Protein AF-A0A6A4DNS2-F1 (afdb_monomer_lite)

Radius of gyration: 25.44 Å; chains: 1; bounding box: 48×31×64 Å

pLDDT: mean 73.81, std 15.76, range [34.88, 92.38]

InterPro domains:
  IPR049218 DUF5575, C-terminal domain [PF20784] (13-78)
  IPR052579 Zinc finger SWIM domain-containing protein [PTHR31569] (9-88)

Foldseek 3Di:
DDLVVVCVVCVVVVVNVVNVVCVVCVVVCVVVVVCVVCVPPPPPPPPPVVVVVVVVVVLPVQDDPPDDPVSSVVSVVVVVVVVVVVVVVVCVVVPDPPPPVCPPVVVPDDDDD

Structure (mmCIF, N/CA/C/O backbone):
data_AF-A0A6A4DNS2-F1
#
_entry.id   AF-A0A6A4DNS2-F1
#
loop_
_atom_site.group_PDB
_atom_site.id
_atom_site.type_symbol
_atom_site.label_atom_id
_atom_site.label_alt_id
_atom_site.label_comp_id
_atom_site.label_asym_id
_atom_site.label_entity_id
_atom_site.label_seq_id
_atom_site.pdbx_PDB_ins_code
_atom_site.Cartn_x
_atom_site.Cartn_y
_atom_site.Cartn_z
_atom_site.occupancy
_atom_site.B_iso_or_equiv
_atom_site.auth_seq_id
_atom_site.auth_comp_id
_atom_site.auth_asym_id
_atom_site.auth_atom_id
_atom_site.pdbx_PDB_model_num
ATOM 1 N N . MET A 1 1 ? -15.813 15.323 17.873 1.00 59.31 1 MET A N 1
ATOM 2 C CA . MET A 1 1 ? -16.278 15.557 19.262 1.00 59.31 1 MET A CA 1
ATOM 3 C C . MET A 1 1 ? -15.097 16.059 20.092 1.00 59.31 1 MET A C 1
ATOM 5 O O . MET A 1 1 ? -14.045 15.446 20.002 1.00 59.31 1 MET A O 1
ATOM 9 N N . ASN A 1 2 ? -15.204 17.176 20.826 1.00 78.50 2 ASN A N 1
ATOM 10 C CA . ASN A 1 2 ? -14.086 17.723 21.623 1.00 78.50 2 ASN A CA 1
ATOM 11 C C . ASN A 1 2 ? -14.170 17.298 23.110 1.00 78.50 2 ASN A C 1
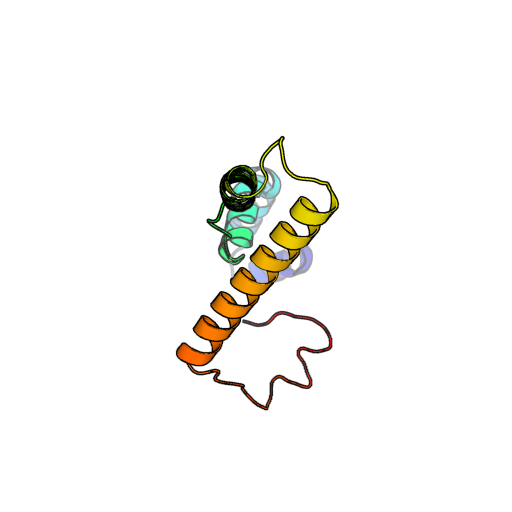ATOM 13 O O . ASN A 1 2 ? -15.229 16.857 23.564 1.00 78.50 2 ASN A O 1
ATOM 17 N N . ARG A 1 3 ? -13.064 17.419 23.869 1.00 81.69 3 ARG A N 1
ATOM 18 C CA . ARG A 1 3 ? -12.960 16.976 25.281 1.00 81.69 3 ARG A CA 1
ATOM 19 C C . ARG A 1 3 ? -14.087 17.523 26.162 1.00 81.69 3 ARG A C 1
ATOM 21 O O . ARG A 1 3 ? -14.683 16.766 26.922 1.00 81.69 3 ARG A O 1
ATOM 28 N N . SER A 1 4 ? -14.407 18.809 26.031 1.00 85.44 4 SER A N 1
ATOM 29 C CA . SER A 1 4 ? -15.448 19.475 26.824 1.00 85.44 4 SER A CA 1
ATOM 30 C C . SER A 1 4 ? -16.847 18.939 26.504 1.00 85.44 4 SER A C 1
ATOM 32 O O . SER A 1 4 ? -17.647 18.707 27.410 1.00 85.44 4 SER A O 1
ATOM 34 N N . SER A 1 5 ? -17.134 18.668 25.227 1.00 86.00 5 SER A N 1
ATOM 35 C CA . SER A 1 5 ? -18.384 18.026 24.806 1.00 86.00 5 SER A CA 1
ATOM 36 C C . SER A 1 5 ? -18.501 16.589 25.324 1.00 86.00 5 SER A C 1
ATOM 38 O O . SER A 1 5 ? -19.583 16.185 25.747 1.00 86.00 5 SER A O 1
ATOM 40 N N . LEU A 1 6 ? -17.401 15.826 25.342 1.00 82.69 6 LEU A N 1
ATOM 41 C CA . LEU A 1 6 ? -17.372 14.465 25.891 1.00 82.69 6 LEU A CA 1
ATOM 42 C C . LEU A 1 6 ? -17.594 14.457 27.406 1.00 82.69 6 LEU A C 1
ATOM 44 O O . LEU A 1 6 ? -18.413 13.687 27.899 1.00 82.69 6 LEU A O 1
ATOM 48 N N . GLN A 1 7 ? -16.953 15.371 28.133 1.00 88.19 7 GLN A N 1
ATOM 49 C CA . GLN A 1 7 ? -17.152 15.522 29.573 1.00 88.19 7 GLN A CA 1
ATOM 50 C C . GLN A 1 7 ? -18.610 15.854 29.912 1.00 88.19 7 GLN A C 1
ATOM 52 O O . GLN A 1 7 ? -19.202 15.249 30.807 1.00 88.19 7 GLN A O 1
ATOM 57 N N . ALA A 1 8 ? -19.211 16.794 29.178 1.00 90.44 8 ALA A N 1
ATOM 58 C CA . ALA A 1 8 ? -20.611 17.160 29.355 1.00 90.44 8 ALA A CA 1
ATOM 59 C C . ALA A 1 8 ? -21.554 15.980 29.069 1.00 90.44 8 ALA A C 1
ATOM 61 O O . ALA A 1 8 ? -22.501 15.762 29.826 1.00 90.44 8 ALA A O 1
ATOM 62 N N . LEU A 1 9 ? -21.280 15.188 28.027 1.00 90.19 9 LEU A N 1
ATOM 63 C CA . LEU A 1 9 ? -22.059 13.993 27.709 1.00 90.19 9 LEU A CA 1
ATOM 64 C C . LEU A 1 9 ? -21.953 12.940 28.817 1.00 90.19 9 LEU A C 1
ATOM 66 O O . LEU A 1 9 ? -22.980 12.472 29.305 1.00 90.19 9 LEU A O 1
ATOM 70 N N . CYS A 1 10 ? -20.739 12.602 29.253 1.00 90.25 10 CYS A N 1
ATOM 71 C CA . CYS A 1 10 ? -20.507 11.620 30.315 1.00 90.25 10 CYS A CA 1
ATOM 72 C C . CYS A 1 10 ? -21.130 12.053 31.650 1.00 90.25 10 CYS A C 1
ATOM 74 O O . CYS A 1 10 ? -21.639 11.218 32.393 1.00 90.25 10 CYS A O 1
ATOM 76 N N . ASN A 1 11 ? -21.157 13.358 31.936 1.00 90.19 11 ASN A N 1
ATOM 77 C CA . ASN A 1 11 ? -21.868 13.902 33.092 1.00 90.19 11 ASN A CA 1
ATOM 78 C C . ASN A 1 11 ? -23.387 13.701 32.991 1.00 90.19 11 ASN A C 1
ATOM 80 O O . ASN A 1 11 ? -24.013 13.350 33.986 1.00 90.19 11 ASN A O 1
ATOM 84 N N . ARG A 1 12 ? -23.978 13.902 31.806 1.00 92.31 12 ARG A N 1
ATOM 85 C CA . ARG A 1 12 ? -25.429 13.752 31.578 1.00 92.31 12 ARG A CA 1
ATOM 86 C C . ARG A 1 12 ? -25.894 12.297 31.543 1.00 92.31 12 ARG A C 1
ATOM 88 O O . ARG A 1 12 ? -27.028 12.015 31.898 1.00 92.31 12 ARG A O 1
ATOM 95 N N . THR A 1 13 ? -25.030 11.389 31.107 1.00 92.38 13 THR A N 1
ATOM 96 C CA . THR A 1 13 ? -25.351 9.968 30.881 1.00 92.38 13 THR A CA 1
ATOM 97 C C . THR A 1 13 ? -24.922 9.056 32.036 1.00 92.38 13 THR A C 1
ATOM 99 O O . THR A 1 13 ? -25.110 7.849 31.963 1.00 92.38 13 THR A O 1
ATOM 102 N N . GLY A 1 14 ? -24.346 9.615 33.109 1.00 89.75 14 GLY A N 1
ATOM 103 C CA . GLY A 1 14 ? -23.906 8.859 34.289 1.00 89.75 14 GLY A CA 1
ATOM 104 C C . GLY A 1 14 ? -22.524 8.201 34.159 1.00 89.75 14 GLY A C 1
ATOM 105 O O . GLY A 1 14 ? -22.024 7.623 35.119 1.00 89.75 14 GLY A O 1
ATOM 106 N N . PHE A 1 15 ? -21.838 8.351 33.024 1.00 90.75 15 PHE A N 1
ATOM 107 C CA . PHE A 1 15 ? -20.519 7.764 32.748 1.00 90.75 15 PHE A CA 1
ATOM 108 C C . PHE A 1 15 ? -19.338 8.602 33.277 1.00 90.75 15 PHE A C 1
ATOM 110 O O . PHE A 1 15 ? -18.283 8.700 32.649 1.00 90.75 15 PHE A O 1
ATOM 117 N N . ARG A 1 16 ? -19.477 9.214 34.458 1.00 90.25 16 ARG A N 1
ATOM 118 C CA . ARG A 1 16 ? -18.423 10.060 35.056 1.00 90.25 16 ARG A CA 1
ATOM 119 C C . ARG A 1 16 ? -17.141 9.285 35.364 1.00 90.25 16 ARG A C 1
ATOM 121 O O . ARG A 1 16 ? -16.052 9.765 35.065 1.00 90.25 16 ARG A O 1
ATOM 128 N N . ALA A 1 17 ? -17.274 8.076 35.909 1.00 89.00 17 ALA A N 1
ATOM 129 C CA . ALA A 1 17 ? -16.135 7.212 36.224 1.00 89.00 17 ALA A CA 1
ATOM 130 C C . ALA A 1 17 ? -15.352 6.810 34.964 1.00 89.00 17 ALA A C 1
ATOM 132 O O . ALA A 1 17 ? -14.122 6.803 34.976 1.00 89.00 17 ALA A O 1
ATOM 133 N N . PHE A 1 18 ? -16.065 6.557 33.860 1.00 86.19 18 PHE A N 1
ATOM 134 C CA . PHE A 1 18 ? -15.454 6.322 32.554 1.00 86.19 18 PHE A CA 1
ATOM 135 C C . PHE A 1 18 ? -14.655 7.543 32.095 1.00 86.19 18 PHE A C 1
ATOM 137 O O . PHE A 1 18 ? -13.496 7.385 31.728 1.00 86.19 18 PHE A O 1
ATOM 144 N N . PHE A 1 19 ? -15.216 8.754 32.185 1.00 87.94 19 PHE A N 1
ATOM 145 C CA . PHE A 1 19 ? -14.495 9.967 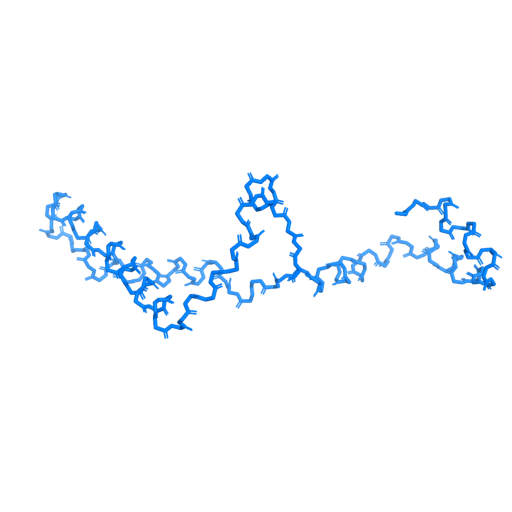31.792 1.00 87.94 19 PHE A CA 1
ATOM 146 C C . PHE A 1 19 ? -13.233 10.198 32.638 1.00 87.94 19 PHE A C 1
ATOM 148 O O . PHE A 1 19 ? -12.177 10.484 32.082 1.00 87.94 19 PHE A O 1
ATOM 155 N N . SER A 1 20 ? -13.295 10.012 33.962 1.00 89.44 20 SER A N 1
ATOM 156 C CA . SER A 1 20 ? -12.110 10.128 34.829 1.00 89.44 20 SER A CA 1
ATOM 157 C C . SER A 1 20 ? -11.040 9.081 34.515 1.00 89.44 20 SER A C 1
ATOM 159 O O . SER A 1 20 ? -9.851 9.401 34.494 1.00 89.44 20 SER A O 1
ATOM 161 N N . TYR A 1 21 ? -11.436 7.833 34.249 1.00 87.06 21 TYR A N 1
ATOM 162 C CA . TYR A 1 21 ? -10.501 6.795 33.816 1.00 87.06 21 TYR A CA 1
ATOM 163 C C . TYR A 1 21 ? -9.877 7.137 32.458 1.00 87.06 21 TYR A C 1
ATOM 165 O O . TYR A 1 21 ? -8.661 7.049 32.292 1.00 87.06 21 TYR A O 1
ATOM 173 N N . PHE A 1 22 ? -10.705 7.551 31.506 1.00 83.69 22 PHE A N 1
ATOM 174 C CA . PHE A 1 22 ? -10.309 7.939 30.160 1.00 83.69 22 PHE A CA 1
ATOM 175 C C . PHE A 1 22 ? -9.326 9.112 30.172 1.00 83.69 22 PHE A C 1
ATOM 177 O O . PHE A 1 22 ? -8.307 9.059 29.495 1.00 83.69 22 PHE A O 1
ATOM 184 N N . GLU A 1 23 ? -9.578 10.135 30.988 1.00 86.75 23 GLU A N 1
ATOM 185 C CA . GLU A 1 23 ? -8.706 11.300 31.123 1.00 86.75 23 GLU A CA 1
ATOM 186 C C . GLU A 1 23 ? -7.355 10.935 31.745 1.00 86.75 23 GLU A C 1
ATOM 188 O O . GLU A 1 23 ? -6.306 11.313 31.222 1.00 86.75 23 GLU A O 1
ATOM 193 N N . ARG A 1 24 ? -7.367 10.134 32.817 1.00 89.50 24 ARG A N 1
ATOM 194 C CA . ARG A 1 24 ? -6.142 9.694 33.496 1.00 89.50 24 ARG A CA 1
ATOM 195 C C . ARG A 1 24 ? -5.254 8.830 32.603 1.00 89.50 24 ARG A C 1
ATOM 197 O O . ARG A 1 24 ? -4.034 8.890 32.714 1.00 89.50 24 ARG A O 1
ATOM 204 N N . ASN A 1 25 ? -5.858 8.029 31.728 1.00 86.69 25 ASN A N 1
ATOM 205 C CA . ASN A 1 25 ? -5.145 7.085 30.870 1.00 86.69 25 ASN A CA 1
ATOM 206 C C . ASN A 1 25 ? -5.078 7.533 29.406 1.00 86.69 25 ASN A C 1
ATOM 208 O O . ASN A 1 25 ? -4.654 6.755 28.558 1.00 86.69 25 ASN A O 1
ATOM 212 N N . TRP A 1 26 ? -5.455 8.777 29.096 1.00 82.25 26 TRP A N 1
ATOM 213 C CA . TRP A 1 26 ? -5.565 9.275 27.723 1.00 82.25 26 TRP A CA 1
ATOM 214 C C . TRP A 1 26 ? -4.295 9.016 26.906 1.00 82.25 26 TRP A C 1
ATOM 216 O O . TRP A 1 26 ? -4.340 8.423 25.829 1.00 82.25 26 TRP A O 1
ATOM 226 N N . ASN A 1 27 ? -3.145 9.391 27.473 1.00 82.19 27 ASN A N 1
ATOM 227 C CA . ASN A 1 27 ? -1.845 9.219 26.831 1.00 82.19 27 ASN A CA 1
ATOM 228 C C . ASN A 1 27 ? -1.418 7.749 26.737 1.00 82.19 27 ASN A C 1
ATOM 230 O O . ASN A 1 27 ? -0.833 7.353 25.732 1.00 82.19 27 ASN A O 1
ATOM 234 N N . THR A 1 28 ? -1.723 6.946 27.753 1.00 83.19 28 THR A N 1
ATOM 235 C CA . THR A 1 28 ? -1.352 5.526 27.823 1.00 83.19 28 THR A CA 1
ATOM 236 C C . THR A 1 28 ? -2.203 4.669 26.883 1.00 83.19 28 THR A C 1
ATOM 238 O O . THR A 1 28 ? -1.724 3.686 26.334 1.00 83.19 28 THR A O 1
ATOM 241 N N . CYS A 1 29 ? -3.450 5.066 26.630 1.00 73.06 29 CYS A N 1
ATOM 242 C CA . CYS A 1 29 ? -4.372 4.365 25.739 1.00 73.06 29 CYS A CA 1
ATOM 243 C C . CYS A 1 29 ? -4.285 4.827 24.275 1.00 73.06 29 CYS A C 1
ATOM 245 O O . CYS A 1 29 ? -5.049 4.325 23.452 1.00 73.06 29 CYS A O 1
ATOM 247 N N . LYS A 1 30 ? -3.367 5.745 23.922 1.00 75.31 30 LYS A N 1
ATOM 248 C CA . LYS A 1 30 ? -3.185 6.239 22.541 1.00 75.31 30 LYS A CA 1
ATOM 249 C C . LYS A 1 30 ? -3.096 5.114 21.515 1.00 75.31 30 LYS A C 1
ATOM 251 O O . LYS A 1 30 ? -3.704 5.226 20.460 1.00 75.31 30 LYS A O 1
ATOM 256 N N . GLU A 1 31 ? -2.387 4.034 21.825 1.00 71.81 31 GLU A N 1
ATOM 257 C CA . GLU A 1 31 ? -2.247 2.892 20.916 1.00 71.81 31 GLU A CA 1
ATOM 258 C C . GLU A 1 31 ? -3.573 2.161 20.678 1.00 71.81 31 GLU A C 1
ATOM 260 O O . GLU A 1 31 ? -3.888 1.846 19.534 1.00 71.81 31 GLU A O 1
ATOM 265 N N . MET A 1 32 ? -4.401 1.969 21.713 1.00 75.25 32 MET A N 1
ATOM 266 C CA . MET A 1 32 ? -5.749 1.408 21.545 1.00 75.25 32 MET A CA 1
ATOM 267 C C . MET A 1 32 ? -6.635 2.299 20.676 1.00 75.25 32 MET A C 1
ATOM 269 O O . MET A 1 32 ? -7.359 1.785 19.830 1.00 75.25 32 MET A O 1
ATOM 273 N N . TRP A 1 33 ? -6.568 3.622 20.851 1.00 71.00 33 TRP A N 1
ATOM 274 C CA . TRP A 1 33 ? -7.334 4.562 20.028 1.00 71.00 33 TRP A CA 1
ATOM 275 C C . TRP A 1 33 ? -6.859 4.557 18.579 1.00 71.00 33 TRP A C 1
ATOM 277 O O . TRP A 1 33 ? -7.675 4.509 17.669 1.00 71.00 33 TRP A O 1
ATOM 287 N N . VAL A 1 34 ? -5.544 4.530 18.357 1.00 69.62 34 VAL A N 1
ATOM 288 C CA . VAL A 1 34 ? -4.957 4.406 17.019 1.00 69.62 34 VAL A CA 1
ATOM 289 C C . VAL A 1 34 ? -5.387 3.100 16.358 1.00 69.62 34 VAL A C 1
ATOM 291 O O . VAL A 1 34 ? -5.734 3.112 15.183 1.00 69.62 34 VAL A O 1
ATOM 294 N N . LEU A 1 35 ? -5.402 1.983 17.086 1.00 68.81 35 LEU A N 1
ATOM 295 C CA . LEU A 1 35 ? -5.882 0.701 16.565 1.00 68.81 35 LEU A CA 1
ATOM 296 C C . LEU A 1 35 ? -7.387 0.721 16.279 1.00 68.81 35 LEU A C 1
ATOM 298 O O . LEU A 1 35 ? -7.810 0.204 15.251 1.00 68.81 35 LEU A O 1
ATOM 302 N N . PHE A 1 36 ? -8.185 1.342 17.148 1.00 69.62 36 PHE A N 1
ATOM 303 C CA . PHE A 1 36 ? -9.625 1.504 16.955 1.00 69.62 36 PHE A CA 1
ATOM 304 C C . PHE A 1 36 ? -9.945 2.352 15.715 1.00 69.62 36 PHE A C 1
ATOM 306 O O . PHE A 1 36 ? -10.727 1.924 14.872 1.00 69.62 36 PHE A O 1
ATOM 313 N N . GLU A 1 37 ? -9.283 3.498 15.553 1.00 66.38 37 GLU A N 1
ATOM 314 C CA . GLU A 1 37 ? -9.411 4.365 14.373 1.00 66.38 37 GLU A CA 1
ATOM 315 C C . GLU A 1 37 ? -8.915 3.660 13.099 1.00 66.38 37 GLU A C 1
ATOM 317 O O . GLU A 1 37 ? -9.540 3.736 12.043 1.00 66.38 37 GLU A O 1
ATOM 322 N N . ARG A 1 38 ? -7.817 2.898 13.192 1.00 67.00 38 ARG A N 1
ATOM 323 C CA . ARG A 1 38 ? -7.265 2.143 12.056 1.00 67.00 38 ARG A CA 1
ATOM 324 C C . ARG A 1 38 ? -8.079 0.914 11.676 1.00 67.00 38 ARG A C 1
ATOM 326 O O . ARG A 1 38 ? -7.956 0.472 10.543 1.00 67.00 38 ARG A O 1
ATOM 333 N N . LYS A 1 39 ? -8.919 0.381 12.567 1.00 64.19 39 LYS A N 1
ATOM 334 C CA . LYS A 1 39 ? -9.762 -0.796 12.299 1.00 64.19 39 LYS A CA 1
ATOM 335 C C . LYS A 1 39 ? -10.760 -0.564 11.158 1.00 64.19 39 LYS A C 1
ATOM 337 O O . LYS A 1 39 ? -11.178 -1.521 10.515 1.00 64.19 39 LYS A O 1
ATOM 342 N N . HIS A 1 40 ? -11.151 0.689 10.930 1.00 60.31 40 HIS A N 1
ATOM 343 C CA . HIS A 1 40 ? -12.079 1.082 9.866 1.00 60.31 40 HIS A CA 1
ATOM 344 C C . HIS A 1 40 ? -11.381 1.551 8.590 1.00 60.31 40 HIS A C 1
ATOM 346 O O . HIS A 1 40 ? -12.029 1.698 7.556 1.00 60.31 40 HIS A O 1
ATOM 352 N N . L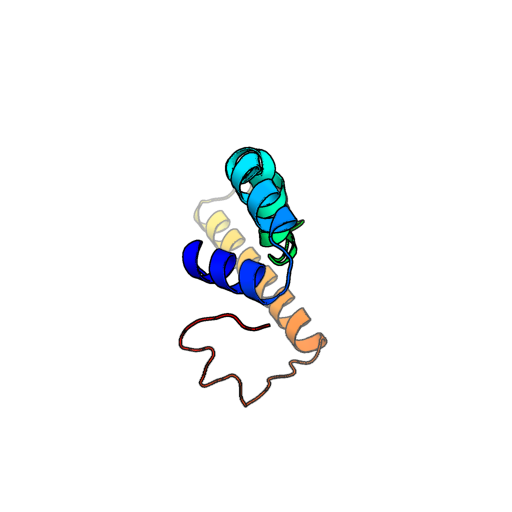EU A 1 41 ? -10.068 1.775 8.642 1.00 58.72 41 LEU A N 1
ATOM 353 C CA . LEU A 1 41 ? -9.288 1.951 7.430 1.00 58.72 41 LEU A CA 1
ATOM 354 C C . LEU A 1 41 ? -9.176 0.581 6.777 1.00 58.72 41 LEU A C 1
ATOM 356 O O . LEU A 1 41 ? -8.844 -0.392 7.452 1.00 58.72 41 LEU A O 1
ATOM 360 N N . ALA A 1 42 ? -9.435 0.506 5.471 1.00 55.09 42 ALA A N 1
ATOM 361 C CA . ALA A 1 42 ? -9.083 -0.673 4.701 1.00 55.09 42 ALA A CA 1
ATOM 362 C C . ALA A 1 42 ? -7.599 -0.943 4.967 1.00 55.09 42 ALA A C 1
ATOM 364 O O . ALA A 1 42 ? -6.731 -0.183 4.526 1.00 55.09 42 ALA A O 1
ATOM 365 N N . HIS A 1 43 ? -7.294 -1.976 5.757 1.00 53.56 43 HIS A N 1
ATOM 366 C CA . HIS A 1 43 ? -5.947 -2.494 5.771 1.00 53.56 43 HIS A CA 1
ATOM 367 C C . HIS A 1 43 ? -5.712 -2.931 4.334 1.00 53.56 43 HIS A C 1
ATOM 369 O O . HIS A 1 43 ? -6.293 -3.904 3.857 1.00 53.56 43 HIS A O 1
ATOM 375 N N . PHE A 1 44 ? -4.876 -2.181 3.626 1.00 52.09 44 PHE A N 1
ATOM 376 C CA . PHE A 1 44 ? -4.146 -2.745 2.516 1.00 52.09 44 PHE A CA 1
ATOM 377 C C . PHE A 1 44 ? -3.255 -3.822 3.143 1.00 52.09 44 PHE A C 1
ATOM 379 O O . PHE A 1 44 ? -2.074 -3.596 3.388 1.00 52.09 44 PHE A O 1
ATOM 386 N N . GLU A 1 45 ? -3.822 -5.000 3.433 1.00 45.38 45 GLU A N 1
ATOM 387 C CA . GLU A 1 45 ? -3.112 -6.251 3.746 1.00 45.38 45 GLU A CA 1
ATOM 388 C C . GLU A 1 45 ? -2.346 -6.746 2.507 1.00 45.38 45 GLU A C 1
ATOM 390 O O . GLU A 1 45 ? -2.245 -7.928 2.201 1.00 45.38 45 GLU A O 1
ATOM 395 N N . VAL A 1 46 ? -1.821 -5.804 1.736 1.00 50.72 46 VAL A N 1
ATOM 396 C CA . VAL A 1 46 ? -1.036 -5.993 0.546 1.00 50.72 46 VAL A CA 1
ATOM 397 C C . VAL A 1 46 ? 0.139 -5.080 0.766 1.00 50.72 46 VAL A C 1
ATOM 399 O O . VAL A 1 46 ? 0.055 -3.864 0.615 1.00 50.72 46 VAL A O 1
ATOM 402 N N . HIS A 1 47 ? 1.236 -5.693 1.182 1.00 57.75 47 HIS A N 1
ATOM 403 C CA . HIS A 1 47 ? 2.557 -5.112 1.120 1.00 57.75 47 HIS A CA 1
ATOM 404 C C . HIS A 1 47 ? 2.719 -4.417 -0.237 1.00 57.75 47 HIS A C 1
ATOM 406 O O . HIS A 1 47 ? 2.981 -5.069 -1.248 1.00 57.75 47 HIS A O 1
ATOM 412 N N . THR A 1 48 ? 2.574 -3.094 -0.274 1.00 57.84 48 THR A N 1
ATOM 413 C CA . THR A 1 48 ? 2.851 -2.284 -1.466 1.00 57.84 48 THR A CA 1
ATOM 414 C C . THR A 1 48 ? 4.243 -2.621 -1.991 1.00 57.84 48 THR A C 1
ATOM 416 O O . THR A 1 48 ? 4.463 -2.713 -3.193 1.00 57.84 48 THR A O 1
ATOM 419 N N . ASN A 1 49 ? 5.151 -2.930 -1.060 1.00 65.75 49 ASN A N 1
ATOM 420 C CA . ASN A 1 49 ? 6.474 -3.449 -1.339 1.00 65.75 49 ASN A CA 1
ATOM 421 C C . ASN A 1 49 ? 6.463 -4.818 -2.041 1.00 65.75 49 ASN A C 1
ATOM 423 O O . ASN A 1 49 ? 7.084 -4.931 -3.083 1.00 65.75 49 ASN A O 1
ATOM 427 N N . ASN A 1 50 ? 5.716 -5.828 -1.576 1.00 73.50 50 ASN A N 1
ATOM 428 C CA . ASN A 1 50 ? 5.656 -7.121 -2.281 1.00 73.50 50 ASN A CA 1
ATOM 429 C C . ASN A 1 50 ? 5.024 -6.974 -3.669 1.00 73.50 50 ASN A C 1
ATOM 431 O O . ASN A 1 50 ? 5.393 -7.697 -4.591 1.00 73.50 50 ASN A O 1
ATOM 435 N N . HIS A 1 51 ? 4.078 -6.046 -3.840 1.00 74.44 51 HIS A N 1
ATOM 436 C CA . HIS A 1 51 ? 3.509 -5.772 -5.155 1.00 74.44 51 HIS A CA 1
ATOM 437 C C . HIS A 1 51 ? 4.547 -5.151 -6.101 1.00 74.44 51 HIS A C 1
ATOM 439 O O . HIS A 1 51 ? 4.698 -5.618 -7.231 1.00 74.44 51 HIS A O 1
ATOM 445 N N . LEU A 1 52 ? 5.308 -4.165 -5.619 1.00 76.62 52 LEU A N 1
ATOM 446 C CA . LEU A 1 52 ? 6.410 -3.550 -6.359 1.00 76.62 52 LEU A CA 1
ATOM 447 C C . LEU A 1 52 ? 7.536 -4.548 -6.647 1.00 76.62 52 LEU A C 1
ATOM 449 O O . LEU A 1 52 ? 8.007 -4.629 -7.775 1.00 76.62 52 LEU A O 1
ATOM 453 N N . GLU A 1 53 ? 7.942 -5.347 -5.665 1.00 78.88 53 GLU A N 1
ATOM 454 C CA . GLU A 1 53 ? 8.973 -6.377 -5.809 1.00 78.88 53 GLU A CA 1
ATOM 455 C C . GLU A 1 53 ? 8.562 -7.453 -6.813 1.00 78.88 53 GLU A C 1
ATOM 457 O O . GLU A 1 53 ? 9.368 -7.843 -7.659 1.00 78.88 53 GLU A O 1
ATOM 462 N N . ASN A 1 54 ? 7.299 -7.885 -6.786 1.00 81.00 54 ASN A N 1
ATOM 463 C CA . ASN A 1 54 ? 6.764 -8.815 -7.774 1.00 81.00 54 ASN A CA 1
ATOM 464 C C . ASN A 1 54 ? 6.768 -8.201 -9.185 1.00 81.00 54 ASN A C 1
ATOM 466 O O . ASN A 1 54 ? 7.171 -8.857 -10.148 1.00 81.00 54 ASN A O 1
ATOM 470 N N . TRP A 1 55 ? 6.392 -6.923 -9.310 1.00 78.62 55 TRP A N 1
ATOM 471 C CA . TRP A 1 55 ? 6.448 -6.205 -10.585 1.00 78.62 55 TRP A CA 1
ATOM 472 C C . TRP A 1 55 ? 7.889 -6.075 -11.099 1.00 78.62 55 TRP A C 1
ATOM 474 O O . TRP A 1 55 ? 8.160 -6.398 -12.255 1.00 78.62 55 TRP A O 1
ATOM 484 N N . PHE A 1 56 ? 8.845 -5.725 -10.233 1.00 80.12 56 PHE A N 1
ATOM 485 C CA . PHE A 1 56 ? 10.270 -5.685 -10.573 1.00 80.12 56 PHE A CA 1
ATOM 486 C C . PHE A 1 56 ? 10.837 -7.061 -10.940 1.00 80.12 56 PHE A C 1
ATOM 488 O O . PHE A 1 56 ? 11.683 -7.157 -11.831 1.00 80.12 56 PHE A O 1
ATOM 495 N N . GLY A 1 57 ? 10.383 -8.131 -10.286 1.00 83.94 57 GLY A N 1
ATOM 496 C CA . GLY A 1 57 ? 10.749 -9.504 -10.626 1.00 83.94 57 GLY A CA 1
ATOM 497 C C . GLY A 1 57 ? 10.300 -9.879 -12.038 1.00 83.94 57 GLY A C 1
ATOM 498 O O . GLY A 1 57 ? 11.105 -10.351 -12.841 1.00 83.94 57 GLY A O 1
ATOM 499 N N . HIS A 1 58 ? 9.043 -9.589 -12.378 1.00 80.44 58 HIS A N 1
ATOM 500 C CA . HIS A 1 58 ? 8.519 -9.799 -13.727 1.00 80.44 58 HIS A CA 1
ATOM 501 C C . HIS A 1 58 ? 9.256 -8.934 -14.764 1.00 80.44 58 HIS A C 1
ATOM 503 O O . HIS A 1 58 ? 9.652 -9.422 -15.822 1.00 80.44 58 HIS A O 1
ATOM 509 N N . PHE A 1 59 ? 9.525 -7.671 -14.430 1.00 79.38 59 PHE A N 1
ATOM 510 C CA . PHE A 1 59 ? 10.235 -6.719 -15.283 1.00 79.38 59 PHE A CA 1
ATOM 511 C C . PHE A 1 59 ? 11.646 -7.190 -15.665 1.00 79.38 59 PHE A C 1
ATOM 513 O O . PHE A 1 59 ? 12.026 -7.140 -16.837 1.00 79.38 59 PHE A O 1
ATOM 520 N N . LYS A 1 60 ? 12.410 -7.711 -14.698 1.00 81.94 60 LYS A N 1
ATOM 521 C CA . LYS A 1 60 ? 13.758 -8.261 -14.931 1.00 81.94 60 LYS A CA 1
ATOM 522 C C . LYS A 1 60 ? 13.766 -9.448 -15.896 1.00 81.94 60 LYS A C 1
ATOM 524 O O . LYS A 1 60 ? 14.760 -9.655 -16.582 1.00 81.94 60 LYS A O 1
ATOM 529 N N . ASN A 1 61 ? 12.674 -10.208 -15.981 1.00 81.31 61 ASN A N 1
ATOM 530 C CA . ASN A 1 61 ? 12.564 -11.322 -16.927 1.00 81.31 61 ASN A CA 1
ATOM 531 C C . ASN A 1 61 ? 12.318 -10.854 -18.371 1.00 81.31 61 ASN A C 1
ATOM 533 O O . ASN A 1 61 ? 12.617 -11.584 -19.316 1.00 81.31 61 ASN A O 1
ATOM 537 N N . ILE A 1 62 ? 11.775 -9.648 -18.548 1.00 81.75 62 ILE A N 1
ATOM 538 C CA . ILE A 1 62 ? 11.423 -9.083 -19.855 1.00 81.75 62 ILE A CA 1
ATOM 539 C C . ILE A 1 62 ? 12.592 -8.294 -20.447 1.00 81.75 62 ILE A C 1
ATOM 541 O O . ILE A 1 62 ? 12.857 -8.398 -21.643 1.00 81.75 62 ILE A O 1
ATOM 545 N N . VAL A 1 63 ? 13.293 -7.515 -19.620 1.00 81.38 63 VAL A N 1
ATOM 546 C CA . VAL A 1 63 ? 14.402 -6.661 -20.057 1.00 81.38 63 VAL A CA 1
ATOM 547 C C . VAL A 1 63 ? 15.722 -7.412 -19.920 1.00 81.38 63 VAL A C 1
ATOM 549 O O . VAL A 1 63 ? 16.183 -7.686 -18.814 1.00 81.38 63 VAL A O 1
ATOM 552 N N . LYS A 1 64 ? 16.362 -7.726 -21.050 1.00 84.94 64 LYS A N 1
ATOM 553 C CA . LYS A 1 64 ? 17.676 -8.384 -21.080 1.00 84.94 64 LYS A CA 1
ATOM 554 C C . LYS A 1 64 ? 18.799 -7.362 -21.285 1.00 84.94 64 LYS A C 1
ATOM 556 O O . LYS A 1 64 ? 18.607 -6.419 -22.049 1.00 84.94 64 LYS A O 1
ATOM 561 N N . PRO A 1 65 ? 20.005 -7.581 -20.723 1.00 80.62 65 PRO A N 1
ATOM 562 C CA . PRO A 1 65 ? 21.153 -6.686 -20.921 1.00 80.62 65 PRO A CA 1
ATOM 563 C C . PRO A 1 65 ? 21.571 -6.499 -22.387 1.00 80.62 65 PRO A C 1
ATOM 565 O O . PRO A 1 65 ? 22.219 -5.517 -22.725 1.00 80.62 65 PRO A O 1
ATOM 568 N N . SER A 1 66 ? 21.213 -7.445 -23.258 1.00 87.56 66 SER A N 1
ATOM 569 C CA . SER A 1 66 ? 21.508 -7.416 -24.692 1.00 87.56 66 SER A CA 1
ATOM 570 C C . SER A 1 66 ? 20.510 -6.598 -25.521 1.00 87.56 66 SER A C 1
ATOM 572 O O . SER A 1 66 ? 20.687 -6.489 -26.731 1.00 87.56 66 SER A O 1
ATOM 574 N N . MET A 1 67 ? 19.429 -6.092 -24.917 1.00 88.00 67 MET A N 1
ATOM 575 C CA . MET A 1 67 ? 18.404 -5.317 -25.619 1.00 88.00 67 MET A CA 1
ATOM 576 C C . MET A 1 67 ? 18.843 -3.868 -25.805 1.00 88.00 67 MET A C 1
ATOM 578 O O . MET A 1 67 ? 19.483 -3.276 -24.935 1.00 88.00 67 MET A O 1
ATOM 582 N N . THR A 1 68 ? 18.465 -3.268 -26.934 1.00 91.31 68 THR A N 1
ATOM 583 C CA . THR A 1 68 ? 18.670 -1.832 -27.124 1.00 91.31 68 THR A CA 1
ATOM 584 C C . THR A 1 68 ? 17.691 -1.043 -26.254 1.00 91.31 68 THR A C 1
ATOM 586 O O . THR A 1 68 ? 16.611 -1.526 -25.915 1.00 91.31 68 THR A O 1
ATOM 589 N N . MET A 1 69 ? 18.016 0.212 -25.934 1.00 89.38 69 MET A N 1
ATOM 590 C CA . MET A 1 69 ? 17.126 1.092 -25.159 1.00 89.38 69 MET A CA 1
ATOM 591 C C . MET A 1 69 ? 15.724 1.210 -25.781 1.00 89.38 69 MET A C 1
ATOM 593 O O . MET A 1 69 ? 14.723 1.247 -25.068 1.00 89.38 69 MET A O 1
ATOM 597 N N . ARG A 1 70 ? 15.643 1.218 -27.119 1.00 91.94 70 ARG A N 1
ATOM 598 C CA . ARG A 1 70 ? 14.373 1.222 -27.857 1.00 91.94 70 ARG A CA 1
ATOM 599 C C . ARG A 1 70 ? 13.556 -0.034 -27.560 1.00 91.94 70 ARG A C 1
ATOM 601 O O . ARG A 1 70 ? 12.365 0.078 -27.279 1.00 91.94 70 ARG A O 1
ATOM 608 N N . ASP A 1 71 ? 14.191 -1.200 -27.609 1.00 88.38 71 ASP A N 1
ATOM 609 C CA . ASP A 1 71 ? 13.526 -2.483 -27.371 1.00 88.38 71 ASP A CA 1
ATOM 610 C C . ASP A 1 71 ? 13.071 -2.603 -25.915 1.00 88.38 71 ASP A C 1
ATOM 612 O O . ASP A 1 71 ? 11.976 -3.097 -25.651 1.00 88.38 71 ASP A O 1
ATOM 616 N N . CYS A 1 72 ? 13.869 -2.088 -24.973 1.00 87.56 72 CYS A N 1
ATOM 617 C CA . CYS A 1 72 ? 13.488 -1.995 -23.568 1.00 87.56 72 CYS A CA 1
ATOM 618 C C . CYS A 1 72 ? 12.217 -1.153 -23.406 1.00 87.56 72 CYS A C 1
ATOM 620 O O . CYS A 1 72 ? 11.237 -1.638 -22.853 1.00 87.56 72 CYS A O 1
ATOM 622 N N . ILE A 1 73 ? 12.186 0.071 -23.945 1.00 88.00 73 ILE A N 1
ATOM 623 C CA . ILE A 1 73 ? 11.015 0.962 -23.852 1.00 88.00 73 ILE A CA 1
ATOM 624 C C . ILE A 1 73 ? 9.779 0.326 -24.506 1.00 88.00 73 ILE A C 1
ATOM 626 O O . ILE A 1 73 ? 8.692 0.354 -23.929 1.00 88.00 73 ILE A O 1
ATOM 630 N N . ALA A 1 74 ? 9.935 -0.297 -25.677 1.00 89.31 74 ALA A N 1
ATOM 631 C CA . ALA A 1 74 ? 8.841 -0.990 -26.353 1.00 89.31 74 ALA A CA 1
ATOM 632 C C . ALA A 1 74 ? 8.287 -2.155 -25.512 1.00 89.31 74 ALA A C 1
ATOM 634 O O . ALA A 1 74 ? 7.070 -2.337 -25.427 1.00 89.31 74 ALA A O 1
ATOM 635 N N . ALA A 1 75 ? 9.164 -2.915 -24.852 1.00 87.50 75 ALA A N 1
ATOM 636 C CA . ALA A 1 75 ? 8.771 -4.012 -23.979 1.00 87.50 75 ALA A CA 1
ATOM 637 C C . ALA A 1 75 ? 8.027 -3.528 -22.722 1.00 87.50 75 ALA A C 1
ATOM 639 O O . ALA A 1 75 ? 7.050 -4.166 -22.326 1.00 87.50 75 ALA A O 1
ATOM 640 N N . ILE A 1 76 ? 8.432 -2.391 -22.141 1.00 85.62 76 ILE A N 1
ATOM 641 C CA . ILE A 1 76 ? 7.756 -1.758 -20.993 1.00 85.62 76 ILE A CA 1
ATOM 642 C C . ILE A 1 76 ? 6.337 -1.348 -21.375 1.00 85.62 76 ILE A C 1
ATOM 644 O O . ILE A 1 76 ? 5.378 -1.819 -20.769 1.00 85.62 76 ILE A O 1
ATOM 648 N N . ILE A 1 77 ? 6.197 -0.567 -22.450 1.00 89.06 77 ILE A N 1
ATOM 649 C CA . ILE A 1 77 ? 4.890 -0.113 -22.946 1.00 89.06 77 ILE A CA 1
ATOM 650 C C . ILE A 1 77 ? 3.986 -1.314 -23.261 1.00 89.06 77 ILE A C 1
ATOM 652 O O . ILE A 1 77 ? 2.787 -1.292 -22.987 1.00 89.06 77 ILE A O 1
ATOM 656 N N . GLY A 1 78 ? 4.550 -2.386 -23.824 1.00 88.12 78 GLY A N 1
ATOM 657 C CA . GLY A 1 78 ? 3.815 -3.623 -24.080 1.00 88.12 78 GLY A CA 1
ATOM 658 C C . GLY A 1 78 ? 3.340 -4.336 -22.808 1.00 88.12 78 GLY A C 1
ATOM 659 O O . GLY A 1 78 ? 2.280 -4.958 -22.819 1.00 88.12 78 GLY A O 1
ATOM 660 N N . CYS A 1 79 ? 4.091 -4.269 -21.708 1.00 84.44 79 CYS A N 1
ATOM 661 C CA . CYS A 1 79 ? 3.691 -4.855 -20.425 1.00 84.44 79 CYS A CA 1
ATOM 662 C C . CYS A 1 79 ? 2.610 -4.043 -19.720 1.00 84.44 79 CYS A C 1
ATOM 664 O O . CYS A 1 79 ? 1.646 -4.636 -19.233 1.00 84.44 79 CYS A O 1
ATOM 666 N N . ASP A 1 80 ? 2.721 -2.718 -19.738 1.00 84.62 80 ASP A N 1
ATOM 667 C CA . ASP A 1 80 ? 1.702 -1.835 -19.171 1.00 84.62 80 ASP A CA 1
ATOM 668 C C . ASP A 1 80 ? 0.370 -2.020 -19.901 1.00 84.62 80 ASP A C 1
ATOM 670 O O . ASP A 1 80 ? -0.644 -2.305 -19.268 1.00 84.62 80 ASP A O 1
ATOM 674 N N . LYS A 1 81 ? 0.388 -2.028 -21.243 1.00 87.69 81 LYS A N 1
ATOM 675 C CA . LYS A 1 81 ? -0.808 -2.298 -22.060 1.00 87.69 81 LYS A CA 1
ATOM 676 C C . LYS A 1 81 ? -1.429 -3.668 -21.793 1.00 87.69 81 LYS A C 1
ATOM 678 O O . LYS A 1 81 ? -2.647 -3.803 -21.804 1.00 87.69 81 LYS A O 1
ATOM 683 N N . ARG A 1 82 ? -0.618 -4.710 -21.574 1.00 86.25 82 ARG A N 1
ATOM 684 C CA . ARG A 1 82 ? -1.133 -6.043 -21.205 1.00 86.25 82 ARG A CA 1
ATOM 685 C C . ARG A 1 82 ? -1.812 -6.022 -19.841 1.00 86.25 82 ARG A C 1
ATOM 687 O O . ARG A 1 82 ? -2.893 -6.580 -19.703 1.00 86.25 82 ARG A O 1
ATOM 694 N N . THR A 1 83 ? -1.207 -5.343 -18.874 1.00 83.31 83 THR A N 1
ATOM 695 C CA . THR A 1 83 ? -1.759 -5.205 -17.521 1.00 83.31 83 THR A CA 1
ATOM 696 C C . THR A 1 83 ? -3.078 -4.431 -17.543 1.00 83.31 83 THR A C 1
ATOM 698 O O . THR A 1 83 ? -4.052 -4.854 -16.923 1.00 83.31 83 THR A O 1
ATOM 701 N N . GLU A 1 84 ? -3.141 -3.343 -18.314 1.00 83.62 84 GLU A N 1
ATOM 702 C CA . GLU A 1 84 ? -4.359 -2.564 -18.550 1.00 83.62 84 GLU A CA 1
ATOM 703 C C . GLU A 1 84 ? -5.455 -3.410 -19.211 1.00 83.62 84 GLU A C 1
ATOM 705 O O . GLU A 1 84 ? -6.586 -3.439 -18.733 1.00 83.62 84 GLU A O 1
ATOM 710 N N . ASN A 1 85 ? -5.121 -4.164 -20.261 1.00 85.00 85 ASN A N 1
ATOM 711 C CA . ASN A 1 85 ? -6.079 -5.039 -20.936 1.00 85.00 85 ASN A CA 1
ATOM 712 C C . ASN A 1 85 ? -6.610 -6.146 -20.018 1.00 85.00 85 ASN A C 1
ATOM 714 O O . ASN A 1 85 ? -7.810 -6.415 -20.028 1.00 85.00 85 ASN A O 1
ATOM 718 N N . ASP A 1 86 ? -5.755 -6.766 -19.204 1.00 82.75 86 ASP A N 1
ATOM 719 C CA . ASP A 1 86 ? -6.168 -7.779 -18.228 1.00 82.75 86 ASP A CA 1
ATOM 720 C C . ASP A 1 86 ? -7.084 -7.181 -17.155 1.00 82.75 86 ASP A C 1
ATOM 722 O O . ASP A 1 86 ? -8.061 -7.815 -16.744 1.00 82.75 86 ASP A O 1
ATOM 726 N N . TYR A 1 87 ? -6.796 -5.954 -16.714 1.00 80.12 87 TYR A N 1
ATOM 727 C CA . TYR A 1 87 ? -7.647 -5.214 -15.789 1.00 80.12 87 TYR A CA 1
ATOM 728 C C . TYR A 1 87 ? -9.016 -4.916 -16.412 1.00 80.12 87 TYR A C 1
ATOM 730 O O . TYR A 1 87 ? -10.042 -5.279 -15.836 1.00 80.12 87 TYR A O 1
ATOM 738 N N . LEU A 1 88 ? -9.044 -4.347 -17.620 1.00 81.88 88 LEU A N 1
ATOM 739 C CA . LEU A 1 88 ? -10.276 -4.056 -18.355 1.00 81.88 88 LEU A CA 1
ATOM 740 C C . LEU A 1 88 ? -11.089 -5.325 -18.624 1.00 81.88 88 LEU A C 1
ATOM 742 O O . LEU A 1 88 ? -12.303 -5.334 -18.432 1.00 81.88 88 LEU A O 1
ATOM 746 N N . TYR A 1 89 ? -10.433 -6.421 -19.007 1.00 79.12 89 TYR A N 1
ATOM 747 C CA . TYR A 1 89 ? -11.078 -7.717 -19.198 1.00 79.12 89 TYR A CA 1
ATOM 748 C C . TYR A 1 89 ? -11.728 -8.221 -17.903 1.00 79.12 89 TYR A C 1
ATOM 750 O O . TYR A 1 89 ? -12.882 -8.654 -17.922 1.00 79.12 89 TYR A O 1
ATOM 758 N N . ARG A 1 90 ? -11.028 -8.130 -16.764 1.00 75.06 90 ARG A N 1
ATOM 759 C CA . ARG A 1 90 ? -11.581 -8.496 -15.449 1.00 75.06 90 ARG A CA 1
ATOM 760 C C . ARG A 1 90 ? -12.763 -7.605 -15.068 1.00 75.06 90 ARG A C 1
ATOM 762 O O . ARG A 1 90 ? -13.799 -8.138 -14.684 1.00 75.06 90 ARG A O 1
ATOM 769 N N . CYS A 1 91 ? -12.649 -6.287 -15.231 1.00 71.62 91 CYS A N 1
ATOM 77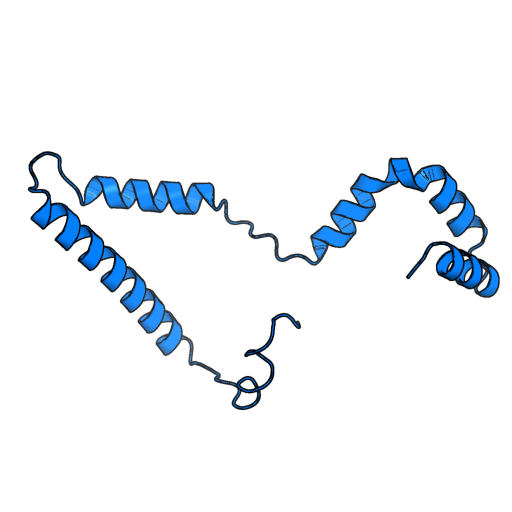0 C CA . CYS A 1 91 ? -13.740 -5.342 -14.975 1.00 71.62 91 CYS A CA 1
ATOM 771 C C . CYS A 1 91 ? -14.975 -5.628 -15.839 1.00 71.62 91 CYS A C 1
ATOM 773 O O . CYS A 1 91 ? -16.091 -5.656 -15.326 1.00 71.62 91 CYS A O 1
ATOM 775 N N . ASN A 1 92 ? -14.781 -5.893 -17.132 1.00 74.00 92 ASN A N 1
ATOM 776 C CA . ASN A 1 92 ? -15.873 -6.191 -18.058 1.00 74.00 92 ASN A CA 1
ATOM 777 C C . ASN A 1 92 ? -16.535 -7.542 -17.755 1.00 74.00 92 ASN A C 1
ATOM 779 O O . ASN A 1 92 ? -17.750 -7.676 -17.882 1.00 74.00 92 ASN A O 1
ATOM 783 N N . ARG A 1 93 ? -15.758 -8.540 -17.318 1.00 65.75 93 ARG A N 1
ATOM 784 C CA . ARG A 1 93 ? -16.264 -9.877 -16.978 1.00 65.75 93 ARG A CA 1
ATOM 785 C C . ARG A 1 93 ? -17.040 -9.915 -15.661 1.00 65.75 93 ARG A C 1
ATOM 787 O O . ARG A 1 93 ? -17.952 -10.723 -15.530 1.00 65.75 93 ARG A O 1
ATOM 794 N N . VAL A 1 94 ? -16.689 -9.064 -14.700 1.00 64.25 94 VAL A N 1
ATOM 795 C CA . VAL A 1 94 ? -17.393 -8.966 -13.407 1.00 64.25 94 VAL A CA 1
ATOM 796 C C . VAL A 1 94 ? -18.758 -8.268 -13.549 1.00 64.25 94 VAL A C 1
ATOM 798 O O . VAL A 1 94 ? -19.579 -8.350 -12.644 1.00 64.25 94 VAL A O 1
ATOM 801 N N . GLY A 1 95 ? -19.062 -7.685 -14.715 1.00 50.38 95 GLY A N 1
ATOM 802 C CA . GLY A 1 95 ? -20.268 -6.896 -14.928 1.00 50.38 95 GLY A CA 1
ATOM 803 C C . GLY A 1 95 ? -20.116 -5.553 -14.226 1.00 50.38 95 GLY A C 1
ATOM 804 O O . GLY A 1 95 ? -20.201 -5.457 -13.005 1.00 50.38 95 GLY A O 1
ATOM 805 N N . GLN A 1 96 ? -19.865 -4.492 -14.990 1.00 54.47 96 GLN A N 1
ATOM 806 C CA . GLN A 1 96 ? -19.835 -3.150 -14.422 1.00 54.47 96 GLN A CA 1
ATOM 807 C C . GLN A 1 96 ? -21.257 -2.750 -14.013 1.00 54.47 96 GLN A C 1
ATOM 809 O O . GLN A 1 96 ? -22.059 -2.323 -14.844 1.00 54.47 96 GLN A O 1
ATOM 814 N N . SER A 1 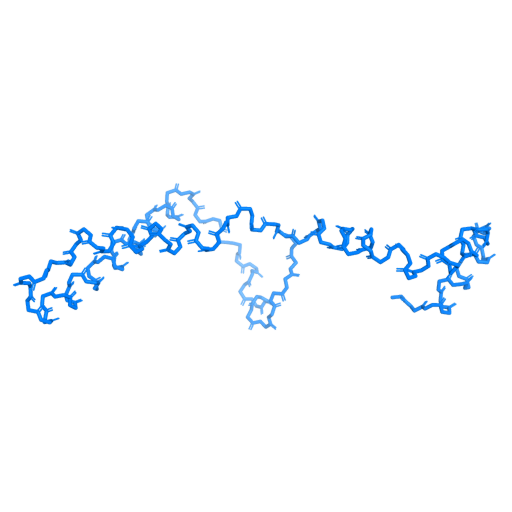97 ? -21.584 -2.852 -12.725 1.00 52.28 97 SER A N 1
ATOM 815 C CA . SER A 1 97 ? -22.714 -2.116 -12.164 1.00 52.28 97 SER A CA 1
ATOM 816 C C . SER A 1 97 ? -22.314 -0.643 -12.059 1.00 52.28 97 SER A C 1
ATOM 818 O O . SER A 1 97 ? -21.862 -0.179 -11.012 1.00 52.28 97 SER A O 1
ATOM 820 N N . VAL A 1 98 ? -22.431 0.094 -13.166 1.00 51.34 98 VAL A N 1
ATOM 821 C CA . VAL A 1 98 ? -22.299 1.554 -13.151 1.00 51.34 98 VAL A CA 1
ATOM 822 C C . VAL A 1 98 ? -23.572 2.108 -12.526 1.00 51.34 98 VAL A C 1
ATOM 824 O O . VAL A 1 98 ? -24.632 2.156 -13.156 1.00 51.34 98 VAL A O 1
ATOM 827 N N . ASN A 1 99 ? -23.489 2.487 -11.255 1.00 44.97 99 ASN A N 1
ATOM 828 C CA . ASN A 1 99 ? -24.555 3.232 -10.613 1.00 44.97 99 ASN A CA 1
ATOM 829 C C . ASN A 1 99 ? -24.578 4.643 -11.222 1.00 44.97 99 ASN A C 1
ATOM 831 O O . ASN A 1 99 ? -23.736 5.473 -10.895 1.00 44.97 99 ASN A O 1
ATOM 835 N N . ARG A 1 100 ? -25.540 4.909 -12.115 1.00 50.00 100 ARG A N 1
ATOM 836 C CA . ARG A 1 100 ? -25.702 6.190 -12.837 1.00 50.00 100 ARG A CA 1
ATOM 837 C C . ARG A 1 100 ? -25.865 7.418 -11.929 1.00 50.00 100 ARG A C 1
ATOM 839 O O . ARG A 1 100 ? -25.809 8.537 -12.420 1.00 50.00 100 ARG A O 1
ATOM 846 N N . ASN A 1 101 ? -26.059 7.226 -10.626 1.00 49.94 101 ASN A N 1
ATOM 847 C CA . ASN A 1 101 ? -26.155 8.318 -9.661 1.00 49.94 101 ASN A CA 1
ATOM 848 C C . ASN A 1 101 ? -24.792 8.735 -9.073 1.00 49.94 101 ASN A C 1
ATOM 850 O O . ASN A 1 101 ? -24.741 9.710 -8.332 1.00 49.94 101 ASN A O 1
ATOM 854 N N . TYR A 1 102 ? -23.692 8.033 -9.383 1.00 48.50 102 TYR A N 1
ATOM 855 C CA . TYR A 1 102 ? -22.362 8.328 -8.824 1.00 48.50 102 TYR A CA 1
ATOM 856 C C . TYR A 1 102 ? -21.592 9.438 -9.564 1.00 48.50 102 TYR A C 1
ATOM 858 O O . TYR A 1 102 ? -20.591 9.921 -9.038 1.00 48.50 102 TYR A O 1
ATOM 866 N N . ASP A 1 103 ? -22.048 9.890 -10.736 1.00 54.50 103 ASP A N 1
ATOM 867 C CA . ASP A 1 103 ? -21.256 10.787 -11.596 1.00 54.50 103 ASP A CA 1
ATOM 868 C C . ASP A 1 103 ? -21.119 12.221 -11.057 1.00 54.50 103 ASP A C 1
ATOM 870 O O . ASP A 1 103 ? -20.170 12.922 -11.408 1.00 54.50 103 ASP A O 1
ATOM 874 N N . SER A 1 104 ? -22.029 12.671 -10.187 1.00 51.31 104 SER A N 1
ATOM 875 C CA . SER A 1 104 ? -22.022 14.070 -9.726 1.00 51.31 104 SER A CA 1
ATOM 876 C C . SER A 1 104 ? -21.226 14.271 -8.434 1.00 51.31 104 SER A C 1
ATOM 878 O O . SER A 1 104 ? -20.478 15.238 -8.321 1.00 51.31 104 SER A O 1
ATOM 880 N N . GLU A 1 105 ? -21.348 13.361 -7.462 1.00 50.25 105 GLU A N 1
ATOM 881 C CA . GLU A 1 105 ? -20.731 13.538 -6.136 1.00 50.25 105 GLU A CA 1
ATOM 882 C C . GLU A 1 105 ? -19.334 12.906 -6.010 1.00 50.25 105 GLU A C 1
ATOM 884 O O . GLU A 1 105 ? -18.532 13.367 -5.202 1.00 50.25 105 GLU A O 1
ATOM 889 N N . MET A 1 106 ? -18.962 11.937 -6.858 1.00 48.38 106 MET A N 1
ATOM 890 C CA . MET A 1 106 ? -17.598 11.375 -6.861 1.00 48.38 106 MET A CA 1
ATOM 891 C C . MET A 1 106 ? -16.557 12.228 -7.608 1.00 48.38 106 MET A C 1
ATOM 893 O O . MET A 1 106 ? -15.366 11.929 -7.541 1.00 48.38 106 MET A O 1
ATOM 897 N N . MET A 1 107 ? -16.966 13.309 -8.281 1.00 49.03 107 MET A N 1
ATOM 898 C CA . MET A 1 107 ? -16.054 14.261 -8.938 1.00 49.03 107 MET A CA 1
ATOM 899 C C . MET A 1 107 ? -15.464 15.311 -7.979 1.00 49.03 107 MET A C 1
ATOM 901 O O . MET A 1 107 ? -14.588 16.070 -8.389 1.00 49.03 107 MET A O 1
ATOM 905 N N . GLN A 1 108 ? -15.902 15.381 -6.714 1.00 47.22 108 GLN A N 1
ATOM 906 C CA . GLN A 1 108 ? -15.415 16.400 -5.767 1.00 47.22 108 GLN A CA 1
ATOM 907 C C . GLN A 1 108 ? -14.833 15.887 -4.450 1.00 47.22 108 GLN A C 1
ATOM 909 O O . GLN A 1 108 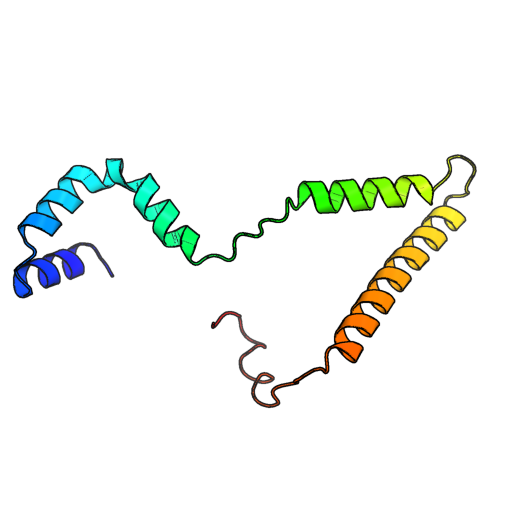? -14.463 16.684 -3.592 1.00 47.22 108 GLN A O 1
ATOM 914 N N . GLY A 1 109 ? -14.607 14.585 -4.330 1.00 45.00 109 GLY A N 1
ATOM 915 C CA . GLY A 1 109 ? -13.859 14.029 -3.211 1.00 45.00 109 GLY A CA 1
ATOM 916 C C . GLY A 1 109 ? -14.578 12.838 -2.618 1.00 45.00 109 GLY A C 1
ATOM 917 O O . GLY A 1 109 ? -15.632 12.963 -2.007 1.00 45.00 109 GLY A O 1
ATOM 918 N N . ALA A 1 110 ? -13.957 11.674 -2.774 1.00 34.88 110 ALA A N 1
ATOM 919 C CA . ALA A 1 110 ? -14.210 10.514 -1.931 1.00 34.88 110 ALA A CA 1
ATOM 920 C C . ALA A 1 110 ? -14.175 10.905 -0.430 1.00 34.88 110 ALA A C 1
ATOM 922 O O . ALA A 1 110 ? -13.559 11.928 -0.109 1.00 34.88 110 ALA A O 1
ATOM 923 N N . PRO A 1 111 ? -14.674 10.089 0.525 1.00 43.88 111 PRO A N 1
ATOM 924 C CA . PRO A 1 111 ? -15.211 8.723 0.399 1.00 43.88 111 PRO A CA 1
ATOM 925 C C . PRO A 1 111 ? -16.456 8.447 1.276 1.00 43.88 111 PRO A C 1
ATOM 927 O O . PRO A 1 111 ? -16.486 8.840 2.435 1.00 43.88 111 PRO A O 1
ATOM 930 N N . VAL A 1 112 ? -17.432 7.662 0.813 1.00 35.22 112 VAL A N 1
ATOM 931 C CA . VAL A 1 112 ? -18.452 7.033 1.687 1.00 35.22 112 VAL A CA 1
ATOM 932 C C . VAL A 1 112 ? -19.075 5.862 0.898 1.00 35.22 112 VAL A C 1
ATOM 934 O O . VAL A 1 112 ? -19.485 6.090 -0.235 1.00 35.22 112 VAL A O 1
ATOM 937 N N . HIS A 1 113 ? -19.179 4.598 1.317 1.00 37.03 113 HIS A N 1
ATOM 938 C CA . HIS A 1 113 ? -18.864 3.831 2.525 1.00 37.03 113 HIS A CA 1
ATOM 939 C C . HIS A 1 113 ? -18.462 2.414 2.083 1.00 37.03 113 HIS A C 1
ATOM 941 O O . HIS A 1 113 ? -18.978 1.974 1.029 1.00 37.03 113 HIS A O 1
#

Secondary structure (DSSP, 8-state):
--HHHHHHHHHHHT-HHHHHHHHHTTTTTHHHHHHHHHTTS----S-HHHHHHHHHHHHHHH--TTS-HHHHHHHHHHHHHHHHHHHHHHHHHT-----TTSTTTTTS-----

Organism: NCBI:txid129364

Sequence (113 aa):
MNRSSLQALCNRTGFRAFFSYFERNWNTCKEMWVLFERKHLAHFEVHTNNHLENWFGHFKNIVKPSMTMRDCIAAIIGCDKRTENDYLYRCNRVGQSVNRNYDSEMMQGAPVH